Protein AF-A0A930AVJ9-F1 (afdb_monomer_lite)

pLDDT: mean 92.53, std 9.55, range [53.03, 97.31]

Radius of gyration: 10.31 Å; chains: 1; bounding box: 23×29×23 Å

Sequence (57 aa):
MGNDFIVMIHCLTYLAIHHDNRYSSKDLAFNACSNPAIVRKLMSQAVKKGWVSTTAG

Secondary structure (DSSP, 8-state):
-HHHHHHHHHHHHHHHHTTTS---HHHHHHHTTS-HHHHHHHHHHHHHTTS------

Foldseek 3Di:
DPLLVQLLVQLLVVCVVVVVDDDQLVRSCVSSVHDSVSSVVSVVVCVVVVSDDDDDD

Structure (mmCIF, N/CA/C/O backbone):
data_AF-A0A930AVJ9-F1
#
_entry.id   AF-A0A930AVJ9-F1
#
loop_
_atom_site.group_PDB
_atom_site.id
_atom_site.type_symbol
_atom_site.label_atom_id
_atom_site.label_alt_id
_atom_site.label_comp_id
_atom_site.label_asym_id
_atom_site.label_entity_id
_atom_site.label_seq_id
_atom_site.pdbx_PDB_ins_code
_atom_site.Cartn_x
_atom_site.Cartn_y
_atom_site.Cartn_z
_atom_site.occupancy
_atom_site.B_iso_or_equiv
_atom_site.au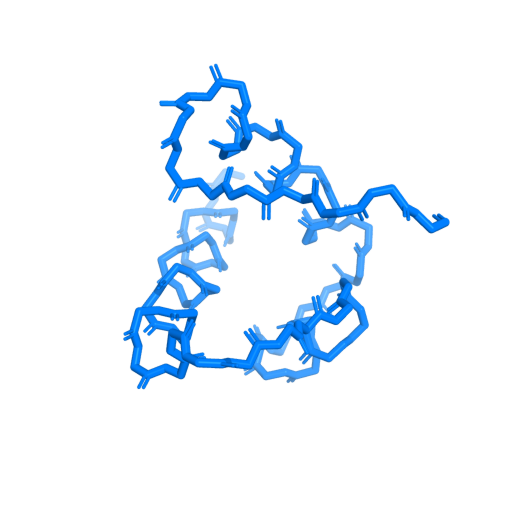th_seq_id
_atom_site.auth_comp_id
_atom_site.auth_asym_id
_atom_site.auth_atom_id
_atom_site.pdbx_PDB_model_num
ATOM 1 N N . MET A 1 1 ? -4.481 14.054 -5.319 1.00 53.84 1 MET A N 1
ATOM 2 C CA . MET A 1 1 ? -5.173 13.245 -6.348 1.00 53.84 1 MET A CA 1
ATOM 3 C C . MET A 1 1 ? -4.213 12.484 -7.265 1.00 53.84 1 MET A C 1
ATOM 5 O O . MET A 1 1 ? -4.543 11.359 -7.594 1.00 53.84 1 MET A O 1
ATOM 9 N N . GLY A 1 2 ? -3.029 13.009 -7.623 1.00 68.00 2 GLY A N 1
ATOM 10 C CA . GLY A 1 2 ? -2.077 12.275 -8.483 1.00 68.00 2 GLY A CA 1
ATOM 11 C C . GLY A 1 2 ? -1.340 11.101 -7.815 1.00 68.00 2 GLY A C 1
ATOM 12 O O . GLY A 1 2 ? -1.257 10.026 -8.396 1.00 68.00 2 GLY A O 1
ATOM 13 N N . ASN A 1 3 ? -0.844 11.273 -6.583 1.00 85.44 3 ASN A N 1
ATOM 14 C CA . ASN A 1 3 ? 0.006 10.253 -5.949 1.00 85.44 3 ASN A CA 1
ATOM 15 C C . ASN A 1 3 ? -0.783 9.039 -5.415 1.00 85.44 3 ASN A C 1
ATOM 17 O O . ASN A 1 3 ? -0.327 7.908 -5.522 1.00 85.44 3 ASN A O 1
ATOM 21 N N . ASP A 1 4 ? -1.998 9.249 -4.894 1.00 93.88 4 ASP A N 1
ATOM 22 C CA . ASP A 1 4 ? -2.836 8.188 -4.311 1.00 93.88 4 ASP A CA 1
ATOM 23 C C . ASP A 1 4 ? -3.088 7.022 -5.284 1.00 93.88 4 ASP A C 1
ATOM 25 O O . ASP A 1 4 ? -3.063 5.863 -4.874 1.00 93.88 4 ASP A O 1
ATOM 29 N N . PHE A 1 5 ? -3.305 7.317 -6.572 1.00 94.81 5 PHE A N 1
ATOM 30 C CA . PHE A 1 5 ? -3.521 6.290 -7.594 1.00 94.81 5 PHE A CA 1
ATOM 31 C C . PHE A 1 5 ? -2.264 5.442 -7.821 1.00 94.81 5 PHE A C 1
ATOM 33 O O . PHE A 1 5 ? -2.337 4.215 -7.784 1.00 94.81 5 PHE A O 1
ATOM 40 N N . ILE A 1 6 ? -1.109 6.091 -7.994 1.00 95.25 6 ILE A N 1
ATOM 41 C CA . ILE A 1 6 ? 0.175 5.414 -8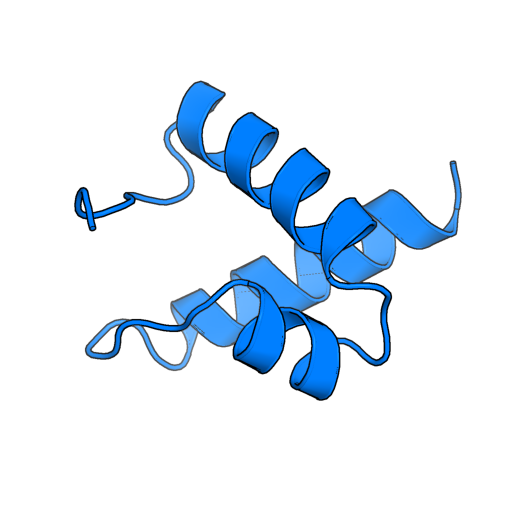.225 1.00 95.25 6 ILE A CA 1
ATOM 42 C C . ILE A 1 6 ? 0.540 4.546 -7.016 1.00 95.25 6 ILE A C 1
ATOM 44 O O . ILE A 1 6 ? 0.875 3.375 -7.180 1.00 95.25 6 ILE A O 1
ATOM 48 N N . VAL A 1 7 ? 0.401 5.085 -5.800 1.00 96.94 7 VAL A N 1
ATOM 49 C CA . VAL A 1 7 ? 0.673 4.348 -4.555 1.00 96.94 7 VAL A CA 1
ATOM 50 C C . VAL A 1 7 ? -0.259 3.144 -4.418 1.00 96.94 7 VAL A C 1
ATOM 52 O O . VAL A 1 7 ? 0.201 2.060 -4.069 1.00 96.94 7 VAL A O 1
ATOM 55 N N . MET A 1 8 ? -1.552 3.293 -4.733 1.00 97.00 8 MET A N 1
ATOM 56 C CA . MET A 1 8 ? -2.500 2.176 -4.697 1.00 97.00 8 MET A CA 1
ATOM 57 C C . MET A 1 8 ? -2.088 1.060 -5.664 1.00 97.00 8 MET A C 1
ATOM 59 O O . MET A 1 8 ? -2.014 -0.095 -5.252 1.00 97.00 8 MET A O 1
ATOM 63 N N . ILE A 1 9 ? -1.794 1.389 -6.927 1.00 96.62 9 ILE A N 1
ATOM 64 C CA . ILE A 1 9 ? -1.379 0.393 -7.927 1.00 96.62 9 ILE A CA 1
ATOM 65 C C . ILE A 1 9 ? -0.085 -0.303 -7.503 1.00 96.62 9 ILE A C 1
ATOM 67 O O . ILE A 1 9 ? -0.001 -1.527 -7.606 1.00 96.62 9 ILE A O 1
ATOM 71 N N . HIS A 1 10 ? 0.886 0.444 -6.971 1.00 96.75 10 HIS A N 1
ATOM 72 C CA . HIS A 1 10 ? 2.133 -0.130 -6.475 1.00 96.75 10 HIS A CA 1
ATOM 73 C C . HIS A 1 10 ? 1.866 -1.130 -5.342 1.00 96.75 10 HIS A C 1
ATOM 75 O O . HIS A 1 10 ? 2.286 -2.282 -5.431 1.00 96.75 10 HIS A O 1
ATOM 81 N N . CYS A 1 11 ? 1.123 -0.727 -4.304 1.00 97.25 11 CYS A N 1
ATOM 82 C CA . CYS A 1 11 ? 0.817 -1.605 -3.174 1.00 97.25 11 CYS A CA 1
ATOM 83 C C . CYS A 1 11 ? 0.042 -2.859 -3.606 1.00 97.25 11 CYS A C 1
ATOM 85 O O . CYS A 1 11 ? 0.377 -3.954 -3.165 1.00 97.25 11 CYS A O 1
ATOM 87 N N . LEU A 1 12 ? -0.967 -2.719 -4.472 1.00 97.06 12 LEU A N 1
ATOM 88 C CA . LEU A 1 12 ? -1.760 -3.858 -4.946 1.00 97.06 12 LEU A CA 1
ATOM 89 C C . LEU A 1 12 ? -0.926 -4.824 -5.795 1.00 97.06 12 LEU A C 1
ATOM 91 O O . LEU A 1 12 ? -1.011 -6.032 -5.596 1.00 97.06 12 LEU A O 1
ATOM 95 N N . THR A 1 13 ? -0.087 -4.304 -6.693 1.00 97.31 13 THR A N 1
ATOM 96 C CA . THR A 1 13 ? 0.810 -5.130 -7.519 1.00 97.31 13 THR A CA 1
ATOM 97 C C . THR A 1 13 ? 1.811 -5.886 -6.651 1.00 97.31 13 THR A C 1
ATOM 99 O O . THR A 1 13 ? 2.011 -7.082 -6.840 1.00 97.31 13 THR A O 1
ATOM 102 N N . TYR A 1 14 ? 2.391 -5.211 -5.657 1.00 97.25 14 TYR A N 1
ATOM 103 C CA . TYR A 1 14 ? 3.327 -5.830 -4.723 1.00 97.25 14 TYR A CA 1
ATOM 104 C C . TYR A 1 14 ? 2.668 -6.966 -3.927 1.00 97.25 14 TYR A C 1
ATOM 106 O O . TYR A 1 14 ? 3.210 -8.066 -3.850 1.00 97.25 14 TYR A O 1
ATOM 114 N N . LEU A 1 15 ? 1.460 -6.740 -3.401 1.00 96.44 15 LEU A N 1
ATOM 115 C CA . LEU A 1 15 ? 0.692 -7.774 -2.700 1.00 96.44 15 LEU A CA 1
ATOM 116 C C . LEU A 1 15 ? 0.313 -8.948 -3.615 1.00 96.44 15 LEU A C 1
ATOM 118 O O . LEU A 1 15 ? 0.334 -10.087 -3.165 1.00 96.44 15 LEU A O 1
ATOM 122 N N . ALA A 1 16 ? -0.003 -8.694 -4.887 1.00 96.06 16 ALA A N 1
ATOM 123 C CA . ALA A 1 16 ? -0.338 -9.748 -5.844 1.00 96.06 16 ALA A CA 1
ATOM 124 C C . ALA A 1 16 ? 0.867 -10.650 -6.171 1.00 96.06 16 ALA A C 1
ATOM 126 O O . ALA A 1 16 ? 0.725 -11.869 -6.255 1.00 96.06 16 ALA A O 1
ATOM 127 N N . ILE A 1 17 ? 2.060 -10.062 -6.316 1.00 96.75 17 ILE A N 1
ATOM 128 C CA . ILE A 1 17 ? 3.305 -10.812 -6.549 1.00 96.75 17 ILE A CA 1
ATOM 129 C C . ILE A 1 17 ? 3.684 -11.632 -5.307 1.00 96.75 17 ILE A C 1
ATOM 131 O O . ILE A 1 17 ? 4.141 -12.765 -5.432 1.00 96.75 17 ILE A O 1
ATOM 135 N N . HIS A 1 18 ? 3.453 -11.087 -4.111 1.00 94.81 18 HIS A N 1
ATOM 136 C CA . HIS A 1 18 ? 3.823 -11.698 -2.834 1.00 94.81 18 HIS A CA 1
ATOM 137 C C . HIS A 1 18 ? 2.610 -12.201 -2.029 1.00 94.81 18 HIS A C 1
ATOM 139 O O . HIS A 1 18 ? 2.527 -11.977 -0.821 1.00 94.81 18 HIS A O 1
ATOM 145 N N . HIS A 1 19 ? 1.664 -12.868 -2.694 1.00 89.94 19 HIS A N 1
ATOM 146 C CA . HIS A 1 19 ? 0.358 -13.228 -2.126 1.00 89.94 19 HIS A CA 1
ATOM 147 C C . HIS A 1 19 ? 0.406 -14.192 -0.926 1.00 89.94 19 HIS A C 1
ATOM 149 O O . HIS A 1 19 ? -0.535 -14.216 -0.134 1.00 89.94 19 HIS A O 1
ATOM 155 N N . ASP A 1 20 ? 1.499 -14.938 -0.750 1.00 91.88 20 ASP A N 1
ATOM 156 C CA . ASP A 1 20 ? 1.706 -15.829 0.402 1.00 91.88 20 ASP A CA 1
ATOM 157 C C . ASP A 1 20 ? 2.138 -15.091 1.683 1.00 91.88 20 ASP A C 1
ATOM 159 O O . ASP A 1 20 ? 2.138 -15.664 2.774 1.00 91.88 20 ASP A O 1
ATOM 163 N N . ASN A 1 21 ? 2.501 -13.809 1.573 1.00 93.31 21 ASN A N 1
ATOM 164 C CA . ASN A 1 21 ? 3.054 -13.021 2.669 1.00 93.31 21 ASN A CA 1
ATOM 165 C C . ASN A 1 21 ? 2.086 -11.940 3.158 1.00 93.31 21 ASN A C 1
ATOM 167 O O . ASN A 1 21 ? 1.217 -11.440 2.443 1.00 93.31 21 ASN A O 1
ATOM 171 N N . ARG A 1 22 ? 2.288 -11.519 4.409 1.00 92.25 22 ARG A N 1
ATOM 172 C CA . ARG A 1 22 ? 1.603 -10.367 5.002 1.00 92.25 22 ARG A CA 1
ATOM 173 C C . ARG A 1 22 ? 2.576 -9.213 5.154 1.00 92.25 22 ARG A C 1
ATOM 175 O O . ARG A 1 22 ? 3.699 -9.405 5.609 1.00 92.25 22 ARG A O 1
ATOM 182 N N . TYR A 1 23 ? 2.104 -8.012 4.841 1.00 95.31 23 TYR A N 1
ATOM 183 C CA . TYR A 1 23 ? 2.903 -6.794 4.901 1.00 95.31 23 TYR A CA 1
ATOM 184 C C . TYR A 1 23 ? 2.197 -5.737 5.734 1.00 95.31 23 TYR A C 1
ATOM 186 O O . TYR A 1 23 ? 0.992 -5.510 5.589 1.00 95.31 23 TYR A O 1
ATOM 194 N N . SER A 1 24 ? 2.947 -5.069 6.606 1.00 95.19 24 SER A N 1
ATOM 195 C CA . SER A 1 24 ? 2.414 -3.940 7.355 1.00 95.19 24 SER A CA 1
ATOM 196 C C . SER A 1 24 ? 2.290 -2.707 6.458 1.00 95.19 24 SER A C 1
ATOM 198 O O . SER A 1 24 ? 2.937 -2.578 5.416 1.00 95.19 24 SER A O 1
ATOM 200 N N . SER A 1 25 ? 1.528 -1.710 6.913 1.00 94.62 25 SER A N 1
ATOM 201 C CA . SER A 1 25 ? 1.481 -0.414 6.229 1.00 94.62 25 SER A CA 1
ATOM 202 C C . SER A 1 25 ? 2.849 0.275 6.138 1.00 94.62 25 SER A C 1
ATOM 204 O O . SER A 1 25 ? 3.022 1.141 5.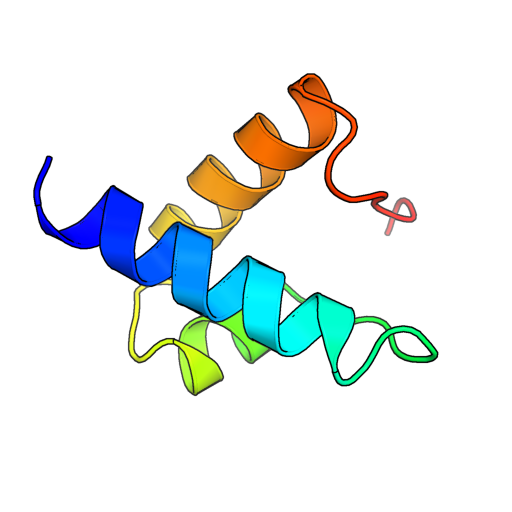288 1.00 94.62 25 SER A O 1
ATOM 206 N N . LYS A 1 26 ? 3.798 -0.046 7.035 1.00 96.50 26 LYS A N 1
ATOM 207 C CA . LYS A 1 26 ? 5.158 0.514 6.990 1.00 96.50 26 LYS A CA 1
ATOM 208 C C . LYS A 1 26 ? 5.976 -0.143 5.878 1.00 96.50 26 LYS A C 1
ATOM 210 O O . LYS A 1 26 ? 6.616 0.577 5.122 1.00 96.50 26 LYS A O 1
ATOM 215 N N . ASP A 1 27 ? 5.878 -1.463 5.732 1.00 96.69 27 ASP A N 1
ATOM 216 C CA . ASP A 1 27 ? 6.592 -2.211 4.686 1.00 96.69 27 ASP A CA 1
ATOM 217 C C . ASP A 1 27 ? 6.096 -1.809 3.296 1.00 96.69 27 ASP A C 1
ATOM 219 O O . ASP A 1 27 ? 6.882 -1.519 2.396 1.00 96.69 27 ASP A O 1
ATOM 223 N N . LEU A 1 28 ? 4.774 -1.705 3.135 1.00 96.69 28 LEU A N 1
ATOM 224 C CA . LEU A 1 28 ? 4.165 -1.249 1.887 1.00 96.69 28 LEU A CA 1
ATOM 225 C C . LEU A 1 28 ? 4.539 0.202 1.558 1.00 96.69 28 LEU A C 1
ATOM 227 O O . LEU A 1 28 ? 4.767 0.527 0.398 1.00 96.69 28 LEU A O 1
ATOM 231 N N . ALA A 1 29 ? 4.627 1.074 2.564 1.00 96.88 29 ALA A N 1
ATOM 232 C CA . ALA A 1 29 ? 5.034 2.463 2.375 1.00 96.88 29 ALA A CA 1
ATOM 233 C C . ALA A 1 29 ? 6.507 2.602 1.986 1.00 96.88 29 ALA A C 1
ATOM 235 O O . ALA A 1 29 ? 6.824 3.430 1.135 1.00 96.88 29 ALA A O 1
ATOM 236 N N . PHE A 1 30 ? 7.378 1.772 2.564 1.00 97.12 30 PHE A N 1
ATOM 237 C CA . PHE A 1 30 ? 8.782 1.704 2.178 1.00 97.12 30 PHE A CA 1
ATOM 238 C C . PHE A 1 30 ? 8.933 1.269 0.713 1.00 97.12 30 PHE A C 1
ATOM 240 O O . PHE A 1 30 ? 9.596 1.959 -0.054 1.00 97.12 30 PHE A O 1
ATOM 247 N N . ASN A 1 31 ? 8.243 0.199 0.299 1.00 95.62 31 ASN A N 1
ATOM 248 C CA . ASN A 1 31 ? 8.286 -0.281 -1.088 1.00 95.62 31 ASN A CA 1
ATOM 249 C C . ASN A 1 31 ? 7.677 0.723 -2.083 1.00 95.62 31 ASN A C 1
ATOM 251 O O . ASN A 1 31 ? 8.234 0.955 -3.151 1.00 95.62 31 ASN A O 1
ATOM 255 N N . ALA A 1 32 ? 6.568 1.372 -1.719 1.00 95.12 32 ALA A N 1
ATOM 256 C CA . ALA A 1 32 ? 5.891 2.346 -2.575 1.00 95.12 32 ALA A CA 1
ATOM 257 C C . ALA A 1 32 ? 6.488 3.768 -2.508 1.00 95.12 32 ALA A C 1
ATOM 259 O O . ALA A 1 32 ? 5.866 4.698 -3.028 1.00 95.12 32 ALA A O 1
ATOM 260 N N . CYS A 1 33 ? 7.636 3.964 -1.842 1.00 95.25 33 CYS A N 1
ATOM 261 C CA . CYS A 1 33 ? 8.275 5.271 -1.629 1.00 95.25 33 CYS A CA 1
ATOM 262 C C . CYS A 1 33 ? 7.287 6.352 -1.140 1.00 95.25 33 CYS A C 1
ATOM 264 O O . CYS A 1 33 ? 7.245 7.468 -1.661 1.00 95.25 33 CYS A O 1
ATOM 266 N N . SER A 1 34 ? 6.443 6.009 -0.161 1.00 95.19 34 SER A N 1
ATOM 267 C CA . SER A 1 34 ? 5.313 6.841 0.267 1.00 95.19 34 SER A CA 1
ATOM 268 C C . SER A 1 34 ? 5.187 6.943 1.788 1.00 95.19 34 SER A C 1
ATOM 270 O O . SER A 1 34 ? 5.903 6.303 2.553 1.00 95.19 34 SER A O 1
ATOM 272 N N . ASN A 1 35 ? 4.258 7.779 2.254 1.00 94.75 35 ASN A N 1
ATOM 273 C CA . ASN A 1 35 ? 3.988 7.949 3.678 1.00 94.75 35 ASN A CA 1
ATOM 274 C C . ASN A 1 35 ? 3.071 6.816 4.192 1.00 94.75 35 ASN A C 1
ATOM 276 O O . ASN A 1 35 ? 1.992 6.610 3.622 1.00 94.75 35 ASN A O 1
ATOM 280 N N . PRO A 1 36 ? 3.403 6.144 5.314 1.00 96.19 36 PRO A N 1
ATOM 281 C CA . PRO A 1 36 ? 2.544 5.129 5.928 1.00 96.19 36 PRO A CA 1
ATOM 282 C C . PRO A 1 36 ? 1.098 5.577 6.186 1.00 96.19 36 PRO A C 1
ATOM 284 O O . PRO A 1 36 ? 0.185 4.760 6.116 1.00 96.19 36 PRO A O 1
ATOM 287 N N . ALA A 1 37 ? 0.851 6.859 6.471 1.00 95.62 37 ALA A N 1
ATOM 288 C CA . ALA A 1 37 ? -0.502 7.393 6.640 1.00 95.62 37 ALA A CA 1
ATOM 289 C C . ALA A 1 37 ? -1.328 7.326 5.342 1.00 95.62 37 ALA A C 1
ATOM 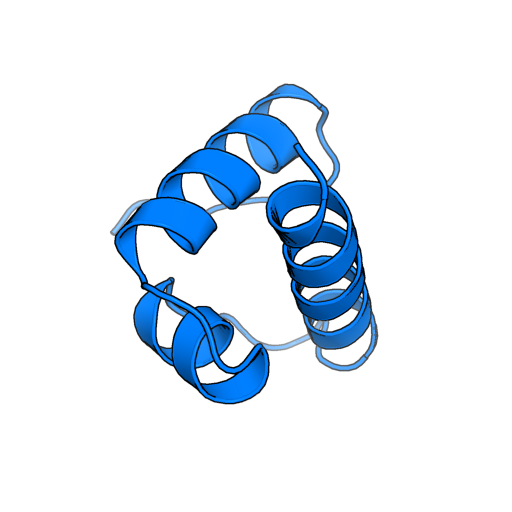291 O O . ALA A 1 37 ? -2.500 6.948 5.378 1.00 95.62 37 ALA A O 1
ATOM 292 N N . ILE A 1 38 ? -0.706 7.624 4.195 1.00 95.44 38 ILE A N 1
ATOM 293 C CA . ILE A 1 38 ? -1.342 7.512 2.874 1.00 95.44 38 ILE A CA 1
ATOM 294 C C . ILE A 1 38 ? -1.640 6.042 2.584 1.00 95.44 38 ILE A C 1
ATOM 296 O O . ILE A 1 38 ? -2.770 5.701 2.242 1.00 95.44 38 ILE A O 1
ATOM 300 N N . VAL A 1 39 ? -0.667 5.155 2.806 1.00 97.00 39 VAL A N 1
ATOM 301 C CA . VAL A 1 39 ? -0.858 3.713 2.601 1.00 97.00 39 VAL A CA 1
ATOM 302 C C . VAL A 1 39 ? -1.988 3.168 3.471 1.00 97.00 39 VAL A C 1
ATOM 304 O O . VAL A 1 39 ? -2.847 2.462 2.957 1.00 97.00 39 VAL A O 1
ATOM 307 N N . ARG A 1 40 ? -2.081 3.543 4.754 1.00 96.38 40 ARG A N 1
ATOM 308 C CA . ARG A 1 40 ? -3.202 3.120 5.621 1.00 96.38 40 ARG A CA 1
ATOM 309 C C . ARG A 1 40 ? -4.557 3.573 5.090 1.00 96.38 40 ARG A C 1
ATOM 311 O O . ARG A 1 40 ? -5.493 2.772 5.062 1.00 96.38 40 ARG A O 1
ATOM 318 N N . L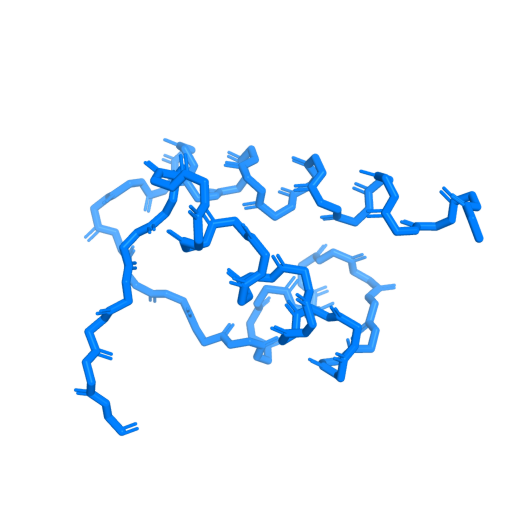YS A 1 41 ? -4.665 4.830 4.647 1.00 96.19 41 LYS A N 1
ATOM 319 C CA . LYS A 1 41 ? -5.884 5.366 4.021 1.00 96.19 41 LYS A CA 1
ATOM 320 C C . LYS A 1 41 ? -6.274 4.530 2.798 1.00 96.19 41 LYS A C 1
ATOM 322 O O . LYS A 1 41 ? -7.425 4.113 2.692 1.00 96.19 41 LYS A O 1
ATOM 327 N N . LEU A 1 42 ? -5.323 4.263 1.904 1.00 96.75 42 LEU A N 1
ATOM 328 C CA . LEU A 1 42 ? -5.558 3.514 0.669 1.00 96.75 42 LEU A CA 1
ATOM 329 C C . LEU A 1 42 ? -5.890 2.045 0.945 1.00 96.75 42 LEU A C 1
ATOM 331 O O . LEU A 1 42 ? -6.888 1.546 0.439 1.00 96.75 42 LEU A O 1
ATOM 335 N N . MET A 1 43 ? -5.144 1.367 1.816 1.00 96.25 43 MET A N 1
ATOM 336 C CA . MET A 1 43 ? -5.431 -0.021 2.188 1.00 96.25 43 MET A CA 1
ATOM 337 C C . MET A 1 43 ? -6.804 -0.150 2.853 1.00 96.25 43 MET A C 1
ATOM 339 O O . MET A 1 43 ? -7.556 -1.056 2.513 1.00 96.25 43 MET A O 1
ATOM 343 N N . SER A 1 44 ? -7.212 0.812 3.687 1.00 96.00 44 SER A N 1
ATOM 344 C CA . SER A 1 44 ? -8.575 0.841 4.247 1.00 96.00 44 SER A CA 1
ATOM 345 C C . SER A 1 44 ? -9.653 0.959 3.162 1.00 96.00 44 SER A C 1
ATOM 347 O O . SER A 1 44 ? -10.723 0.365 3.278 1.00 96.00 44 SER A O 1
ATOM 349 N N . GLN A 1 45 ? -9.395 1.719 2.091 1.00 96.25 45 GLN A N 1
ATOM 350 C CA . GLN A 1 45 ? -10.298 1.794 0.937 1.00 96.25 45 GLN A CA 1
ATOM 351 C C . GLN A 1 45 ? -10.299 0.492 0.126 1.00 96.25 45 GLN A C 1
ATOM 353 O O . GLN A 1 45 ? -11.361 0.068 -0.323 1.00 96.25 45 GLN A O 1
ATOM 358 N N . ALA A 1 46 ? -9.142 -0.148 -0.043 1.00 96.44 46 ALA A N 1
ATOM 359 C CA . ALA A 1 46 ? -9.015 -1.421 -0.746 1.00 96.44 46 ALA A CA 1
ATOM 360 C C . ALA A 1 46 ? -9.745 -2.560 -0.009 1.00 96.44 46 ALA A C 1
ATOM 362 O O . ALA A 1 46 ? -10.443 -3.340 -0.655 1.00 96.44 46 ALA A O 1
ATOM 363 N N . VAL A 1 47 ? -9.686 -2.596 1.331 1.00 96.38 47 VAL A N 1
ATOM 364 C CA . VAL A 1 47 ? -10.469 -3.531 2.165 1.00 96.38 47 VAL A CA 1
ATOM 365 C C . VAL A 1 47 ? -11.966 -3.336 1.942 1.00 96.38 47 VAL A C 1
ATOM 367 O O . VAL A 1 47 ? -12.678 -4.296 1.670 1.00 96.38 47 VAL A O 1
ATOM 370 N N . LYS A 1 48 ? -12.453 -2.086 1.978 1.00 96.69 48 LYS A N 1
ATOM 371 C CA . LYS A 1 48 ? -13.877 -1.776 1.736 1.00 96.69 48 LYS A CA 1
ATOM 372 C C . LYS A 1 48 ? -14.369 -2.223 0.358 1.00 96.69 48 LYS A C 1
ATOM 374 O O . LYS A 1 48 ? -15.561 -2.452 0.190 1.00 96.69 48 LYS A O 1
ATOM 379 N N . LYS A 1 49 ? -13.469 -2.322 -0.623 1.00 96.00 49 LYS A N 1
ATOM 380 C CA . LYS A 1 49 ? -13.768 -2.798 -1.980 1.00 96.00 49 LYS A CA 1
ATOM 381 C C . LYS A 1 49 ? -13.553 -4.305 -2.167 1.00 96.00 49 LYS A C 1
ATOM 383 O O . LYS A 1 49 ? -13.807 -4.804 -3.257 1.00 96.00 49 LYS A O 1
ATOM 388 N N . GLY A 1 50 ? -13.072 -5.014 -1.145 1.00 95.94 50 GLY A N 1
ATOM 389 C CA . GLY A 1 50 ? -12.775 -6.446 -1.216 1.00 95.94 50 GLY A CA 1
ATOM 390 C C . GLY A 1 50 ? -11.524 -6.796 -2.027 1.00 95.94 50 GLY A C 1
ATOM 391 O O . GLY A 1 50 ? -11.374 -7.937 -2.441 1.00 95.94 50 GLY A O 1
ATOM 392 N N . TRP A 1 51 ? -10.631 -5.834 -2.282 1.00 94.81 51 TRP A N 1
ATOM 393 C CA . TRP A 1 51 ? -9.408 -6.068 -3.066 1.00 94.81 51 TRP A CA 1
ATOM 394 C C . TRP A 1 51 ? -8.277 -6.677 -2.243 1.00 94.81 51 TRP A C 1
ATOM 396 O O . TRP A 1 51 ? -7.413 -7.358 -2.783 1.00 94.81 51 TRP A O 1
ATOM 406 N N . VAL A 1 52 ? -8.264 -6.399 -0.941 1.00 94.44 52 VAL A N 1
ATOM 407 C CA . VAL A 1 52 ? -7.271 -6.912 0.003 1.00 94.44 52 VAL A CA 1
ATOM 408 C C . VAL A 1 52 ? -7.974 -7.359 1.275 1.00 94.44 52 VAL A C 1
ATOM 410 O O . VAL A 1 52 ? -9.004 -6.797 1.654 1.00 94.44 52 VAL A O 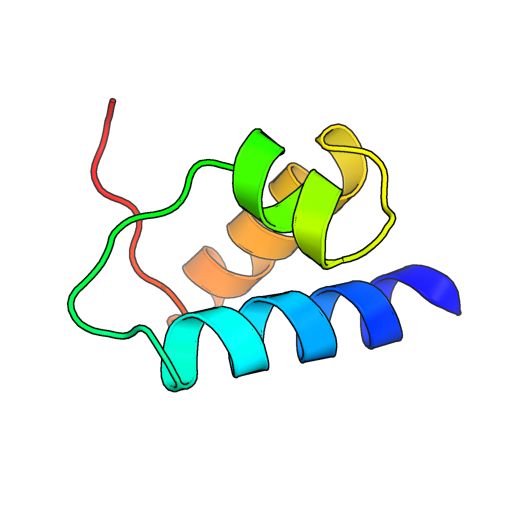1
ATOM 413 N N . SER A 1 53 ? -7.393 -8.345 1.950 1.00 91.38 53 SER A N 1
ATOM 414 C CA . SER A 1 53 ? -7.817 -8.774 3.280 1.00 91.38 53 SER A CA 1
ATOM 415 C C . SER A 1 53 ? -6.796 -8.316 4.316 1.00 91.38 53 SER A C 1
ATOM 417 O O . SER A 1 53 ? -5.592 -8.319 4.064 1.00 91.38 53 SER A O 1
ATOM 419 N N . THR A 1 54 ? -7.274 -7.920 5.490 1.00 86.81 54 THR A N 1
ATOM 420 C CA . THR A 1 54 ? -6.428 -7.574 6.634 1.00 86.81 54 THR A CA 1
ATOM 421 C C . THR A 1 54 ? -6.691 -8.562 7.749 1.00 86.81 54 THR A C 1
ATOM 423 O O . THR A 1 54 ? -7.842 -8.806 8.105 1.00 86.81 54 THR A O 1
ATOM 426 N N . THR A 1 55 ? -5.634 -9.108 8.337 1.00 80.88 55 THR A N 1
ATOM 427 C CA . THR A 1 55 ? -5.757 -9.840 9.599 1.00 80.88 55 THR A CA 1
ATOM 428 C C . THR A 1 55 ? -5.674 -8.828 10.730 1.00 80.88 55 THR A C 1
ATOM 430 O O . THR A 1 55 ? -4.800 -7.963 10.702 1.00 80.88 55 THR A O 1
ATOM 433 N N . ALA A 1 56 ? -6.603 -8.899 11.682 1.00 65.69 56 ALA A N 1
ATOM 434 C CA . ALA A 1 56 ? -6.551 -8.045 12.858 1.00 65.69 56 ALA A CA 1
ATOM 435 C C . ALA A 1 56 ? -5.245 -8.298 13.627 1.00 65.69 56 ALA A C 1
ATOM 437 O O . ALA A 1 56 ? -4.880 -9.449 13.876 1.00 65.69 56 ALA A O 1
ATOM 438 N N . GLY A 1 57 ? -4.567 -7.203 13.960 1.00 53.03 57 GLY A N 1
ATOM 439 C CA . GLY A 1 57 ? -3.397 -7.106 14.822 1.00 53.03 57 GLY A CA 1
ATOM 440 C C . GLY A 1 57 ? -3.411 -5.740 15.482 1.00 53.03 57 GLY A C 1
ATOM 441 O O . GLY A 1 57 ? -3.700 -4.760 14.755 1.00 53.03 57 GLY A O 1
#